Protein AF-A0A2E6H5W9-F1 (afdb_monomer_lite)

Sequence (125 aa):
MIESNILHGFLDRLTKEALEEIERGGNLNQQNALPFLIKDQYSKITKMEKNFATSEELLDFKQYTIERFNLVEQRFIELEASIDARFEALEKKMDYKFKTLQWSIGFGFTIIALSQAYLAYRIHL

Secondary structure (DSSP, 8-state):
-HHHHHHHHHHHHHHHHHHHHHHHHS---HHHHHHHHHHHHHHHHHHHHHHHHHHHHHHHHHHHHHHHHHHHHHHHHHHHHHHHHHHHHHHHHHHHHHHHHHHHHHHHHHHHHHHHHHHHHHHH-

Foldseek 3Di:
DVVVVVLVVVLVVLLVVQVVCCVPPVDGDPVSVVSPVVVVVVVVVVVVVVVVVVVVVVVVVVVVVVVVVVVVVVVVVVVVVVVVVVVVVVVVVVVVVVVVVVVVVVVVVVVVVVVVVVVVVVVVD

pLDDT: mean 86.01, std 11.87, range [47.25, 97.31]

Structure (mmCIF, N/CA/C/O backbone):
data_AF-A0A2E6H5W9-F1
#
_entry.id   AF-A0A2E6H5W9-F1
#
loop_
_atom_site.group_PDB
_atom_site.id
_atom_site.type_symbol
_atom_site.label_atom_id
_atom_site.label_alt_id
_atom_site.label_comp_id
_atom_site.label_asym_id
_atom_site.label_entity_id
_atom_site.label_seq_id
_atom_site.pdbx_PDB_ins_code
_atom_site.Cartn_x
_atom_site.Cartn_y
_atom_site.Cartn_z
_atom_site.occupancy
_atom_site.B_iso_or_equiv
_atom_site.auth_seq_id
_atom_site.auth_comp_id
_atom_site.auth_asym_id
_atom_site.auth_atom_id
_atom_site.pdbx_PDB_model_num
ATOM 1 N N . MET A 1 1 ? -28.908 -16.558 37.139 1.00 49.31 1 MET A N 1
ATOM 2 C CA . MET A 1 1 ? -29.973 -15.952 36.299 1.00 49.31 1 MET A CA 1
ATOM 3 C C . MET A 1 1 ? -31.230 -15.597 37.094 1.00 49.31 1 MET A C 1
ATOM 5 O O . MET A 1 1 ? -31.728 -14.497 36.925 1.00 49.31 1 MET A O 1
ATOM 9 N N . ILE A 1 2 ? -31.740 -16.477 37.966 1.00 47.25 2 ILE A N 1
ATOM 10 C CA . ILE A 1 2 ? -32.972 -16.219 38.742 1.00 47.25 2 ILE A CA 1
ATOM 11 C C . ILE A 1 2 ? -32.787 -15.070 39.757 1.00 47.25 2 ILE A C 1
ATOM 13 O O . ILE A 1 2 ? -33.651 -14.208 39.875 1.00 47.25 2 ILE A O 1
ATOM 17 N N . GLU A 1 3 ? -31.625 -14.988 40.411 1.00 54.41 3 GLU A N 1
ATOM 18 C CA . GLU A 1 3 ? -31.319 -13.939 41.400 1.00 54.41 3 GLU A CA 1
ATOM 19 C C . GLU A 1 3 ? -31.178 -12.530 40.801 1.00 54.41 3 GLU A C 1
ATOM 21 O O . GLU A 1 3 ? -31.603 -11.564 41.431 1.00 54.41 3 GLU A O 1
ATOM 26 N N . SER A 1 4 ? -30.651 -12.384 39.575 1.00 61.12 4 SER A N 1
ATOM 27 C CA . SER A 1 4 ? -30.467 -11.051 38.975 1.00 61.12 4 SER A CA 1
ATOM 28 C C . SER A 1 4 ? -31.795 -10.425 38.553 1.00 61.12 4 SER A C 1
ATOM 30 O O . SER A 1 4 ? -31.951 -9.218 38.687 1.00 61.12 4 SER A O 1
ATOM 32 N N . ASN A 1 5 ? -32.770 -11.230 38.111 1.00 67.69 5 ASN A N 1
ATOM 33 C CA . ASN A 1 5 ? -34.117 -10.760 37.767 1.00 67.69 5 ASN A CA 1
ATOM 34 C C . ASN A 1 5 ? -34.918 -10.320 39.001 1.00 67.69 5 ASN A C 1
ATOM 36 O O . ASN A 1 5 ? -35.642 -9.327 38.943 1.00 67.69 5 ASN A O 1
ATOM 40 N N . ILE A 1 6 ? -34.772 -11.028 40.125 1.00 72.31 6 ILE A N 1
ATOM 41 C CA . ILE A 1 6 ? -35.428 -10.668 41.391 1.00 72.31 6 ILE A CA 1
ATOM 42 C C . ILE A 1 6 ? -34.823 -9.377 41.951 1.00 72.31 6 ILE A C 1
ATOM 44 O O . ILE A 1 6 ? -35.560 -8.471 42.339 1.00 72.31 6 ILE A O 1
ATOM 48 N N . LEU A 1 7 ? -33.491 -9.265 41.936 1.00 70.31 7 LEU A N 1
ATOM 49 C CA . LEU A 1 7 ? -32.790 -8.064 42.380 1.00 70.31 7 LEU A CA 1
ATOM 50 C C . LEU A 1 7 ? -33.128 -6.852 41.500 1.00 70.31 7 LEU A C 1
ATOM 52 O O . LEU A 1 7 ? -33.398 -5.782 42.035 1.00 70.31 7 LEU A O 1
ATOM 56 N N . HIS A 1 8 ? -33.196 -7.019 40.175 1.00 71.75 8 HIS A N 1
ATOM 57 C CA . HIS A 1 8 ? -33.602 -5.943 39.265 1.00 71.75 8 HIS A CA 1
ATOM 58 C C . HIS A 1 8 ? -35.026 -5.456 39.545 1.00 71.75 8 HIS A C 1
ATOM 60 O O . HIS A 1 8 ? -35.240 -4.253 39.666 1.00 71.75 8 HIS A O 1
ATOM 66 N N . GLY A 1 9 ? -35.986 -6.373 39.710 1.00 77.44 9 GLY A N 1
ATOM 67 C CA . GLY A 1 9 ? -37.376 -6.017 40.008 1.00 77.44 9 GLY A CA 1
ATOM 68 C C . GLY A 1 9 ? -37.552 -5.350 41.377 1.00 77.44 9 GLY A C 1
ATOM 69 O O . GLY A 1 9 ? -38.349 -4.421 41.518 1.00 77.44 9 GLY A O 1
ATOM 70 N N . PHE A 1 10 ? -36.782 -5.785 42.378 1.00 78.50 10 PHE A N 1
ATOM 71 C CA . PHE A 1 10 ? -36.742 -5.168 43.704 1.00 78.50 10 PHE A CA 1
ATOM 72 C C . PHE A 1 10 ? -36.157 -3.752 43.652 1.00 78.50 10 PHE A C 1
ATOM 74 O O . PHE A 1 10 ? -36.782 -2.809 44.136 1.00 78.50 10 PHE A O 1
ATOM 81 N N . LEU A 1 11 ? -34.999 -3.585 43.006 1.00 74.56 11 LEU A N 1
ATOM 82 C CA . LEU A 1 11 ? -34.365 -2.281 42.838 1.00 74.56 11 LEU A CA 1
ATOM 83 C C . LEU A 1 11 ? -35.255 -1.341 42.017 1.00 74.56 11 LEU A C 1
ATOM 85 O O . LEU A 1 11 ? -35.420 -0.192 42.409 1.00 74.56 11 LEU A O 1
ATOM 89 N N . ASP A 1 12 ? -35.889 -1.804 40.936 1.00 80.81 12 ASP A N 1
ATOM 90 C CA . ASP A 1 12 ? -36.810 -1.004 40.116 1.00 80.81 12 ASP A CA 1
ATOM 91 C C . ASP A 1 12 ? -37.996 -0.464 40.907 1.00 80.81 12 ASP A C 1
ATOM 93 O O . ASP A 1 12 ? -38.285 0.734 40.828 1.00 80.81 12 ASP A O 1
ATOM 97 N N . ARG A 1 13 ? -38.635 -1.317 41.712 1.00 80.06 13 ARG A N 1
ATOM 98 C CA . ARG A 1 13 ? -39.736 -0.907 42.584 1.00 80.06 13 ARG A CA 1
ATOM 99 C C . ARG A 1 13 ? -39.287 0.158 43.585 1.00 80.06 13 ARG A C 1
ATOM 101 O O . ARG A 1 13 ? -39.901 1.217 43.646 1.00 80.06 13 ARG A O 1
ATOM 108 N N . LEU A 1 14 ? -38.175 -0.072 44.279 1.00 73.00 14 LEU A N 1
ATOM 109 C CA . LEU A 1 14 ? -37.659 0.869 45.277 1.00 73.00 14 LEU A CA 1
ATOM 110 C C . LEU A 1 14 ? -37.190 2.192 44.673 1.00 73.00 14 LEU A C 1
ATOM 112 O O . LEU A 1 14 ? -37.316 3.239 45.293 1.00 73.00 14 LEU A O 1
ATOM 116 N N . THR A 1 15 ? -36.678 2.177 43.442 1.00 71.25 15 THR A N 1
ATOM 117 C CA . THR A 1 15 ? -36.304 3.422 42.747 1.00 71.25 15 THR A CA 1
ATOM 118 C C . THR A 1 15 ? -37.532 4.240 42.405 1.00 71.25 15 THR A C 1
ATOM 120 O O . THR A 1 15 ? -37.497 5.462 42.483 1.00 71.25 15 THR A O 1
ATOM 123 N N . LYS A 1 16 ? -38.607 3.563 41.993 1.00 80.00 16 LYS A N 1
ATOM 124 C CA . LYS A 1 16 ? -39.873 4.209 41.680 1.00 80.00 16 LYS A CA 1
ATOM 125 C C . LYS A 1 16 ? -40.485 4.823 42.939 1.00 80.00 16 LYS A C 1
ATOM 127 O O . LYS A 1 16 ? -40.890 5.975 42.903 1.00 80.00 16 LYS A O 1
ATOM 132 N N . GLU A 1 17 ? -40.458 4.095 44.051 1.00 78.19 17 GLU A N 1
ATOM 133 C CA . GLU A 1 17 ? -40.904 4.588 45.359 1.00 78.19 17 GLU A CA 1
ATOM 134 C C . GLU A 1 17 ? -40.051 5.772 45.842 1.00 78.19 17 GLU A C 1
ATOM 136 O O . GLU A 1 17 ? -40.599 6.798 46.234 1.00 78.19 17 GLU A O 1
ATOM 141 N N . ALA A 1 18 ? -38.724 5.695 45.713 1.00 71.06 18 ALA A N 1
ATOM 142 C CA . ALA A 1 18 ? -37.818 6.794 46.046 1.00 71.06 18 ALA A CA 1
ATOM 143 C C . ALA A 1 18 ? -38.061 8.047 45.182 1.00 71.06 18 ALA A C 1
ATOM 145 O O . ALA A 1 18 ? -38.045 9.159 45.699 1.00 71.06 18 ALA A O 1
ATOM 146 N N . LEU A 1 19 ? -38.301 7.887 43.874 1.00 72.31 19 LEU A N 1
ATOM 147 C CA . LEU A 1 19 ? -38.612 8.998 42.963 1.00 72.31 19 LEU A CA 1
ATOM 148 C C . LEU A 1 19 ? -39.962 9.649 43.297 1.00 72.31 19 LEU A C 1
ATOM 150 O O . LEU A 1 19 ? -40.050 10.874 43.339 1.00 72.31 19 LEU A O 1
ATOM 154 N N . GLU A 1 20 ? -40.985 8.846 43.599 1.00 77.75 20 GLU A N 1
ATOM 155 C CA . GLU A 1 20 ? -42.296 9.342 44.033 1.00 77.75 20 GLU A CA 1
ATOM 156 C C . GLU A 1 20 ? -42.225 10.071 45.391 1.00 77.75 20 GLU A C 1
ATOM 158 O O . GLU A 1 20 ? -42.947 11.046 45.609 1.00 77.75 20 GLU A O 1
ATOM 163 N N . GLU A 1 21 ? -41.351 9.639 46.306 1.00 72.12 21 GLU A N 1
ATOM 164 C CA . GLU A 1 21 ? -41.107 10.314 47.590 1.00 72.12 21 GLU A CA 1
ATOM 165 C C . GLU A 1 21 ? -40.398 11.669 47.415 1.00 72.12 21 GLU A C 1
ATOM 167 O O . GLU A 1 21 ? -40.774 12.648 48.067 1.00 72.12 21 GLU A O 1
ATOM 172 N N . ILE A 1 22 ? -39.429 11.764 46.496 1.00 70.50 22 ILE A N 1
ATOM 173 C CA . ILE A 1 22 ? -38.762 13.032 46.148 1.00 70.50 22 ILE A CA 1
ATOM 174 C C . ILE A 1 22 ? -39.764 14.017 45.544 1.00 70.50 22 ILE A C 1
ATOM 176 O O . ILE A 1 22 ? -39.778 15.182 45.941 1.00 70.50 22 ILE A O 1
ATOM 180 N N . GLU A 1 23 ? -40.620 13.554 44.627 1.00 73.50 23 GLU A N 1
ATOM 181 C CA . GLU A 1 23 ? -41.642 14.389 43.985 1.00 73.50 23 GLU A CA 1
ATOM 182 C C . GLU A 1 23 ? -42.737 14.855 44.957 1.00 73.50 23 GLU A C 1
ATOM 184 O O . GLU A 1 23 ? -43.223 15.978 44.829 1.00 73.50 23 GLU A O 1
ATOM 189 N N . ARG A 1 24 ? -43.130 14.028 45.940 1.00 73.62 24 ARG A N 1
ATOM 190 C CA . ARG A 1 24 ? -44.202 14.369 46.898 1.00 73.62 24 ARG A CA 1
ATOM 191 C C . ARG A 1 24 ? -43.733 15.146 48.130 1.00 73.62 24 ARG A C 1
ATOM 193 O O . ARG A 1 24 ? -44.513 15.936 48.656 1.00 73.62 24 ARG A O 1
ATOM 200 N N . GLY A 1 25 ? -42.523 14.898 48.631 1.00 65.38 25 GLY A N 1
ATOM 201 C CA . GLY A 1 25 ? -42.082 15.384 49.946 1.00 65.38 25 GLY A CA 1
ATOM 202 C C . GLY A 1 25 ? -40.742 16.118 49.967 1.00 65.38 25 GLY A C 1
ATOM 203 O O . GLY A 1 25 ? -40.371 16.648 51.013 1.00 65.38 25 GLY A O 1
ATOM 204 N N . GLY A 1 26 ? -40.000 16.149 48.854 1.00 66.94 26 GLY A N 1
ATOM 205 C CA . GLY A 1 26 ? -38.697 16.817 48.760 1.00 66.94 26 GLY A CA 1
ATOM 206 C C . GLY A 1 26 ? -37.581 16.206 49.621 1.00 66.94 26 GLY A C 1
ATOM 207 O O . GLY A 1 26 ? -36.510 16.798 49.715 1.00 66.94 26 GLY A O 1
ATOM 208 N N . ASN A 1 27 ? -37.806 15.046 50.251 1.00 62.53 27 ASN A N 1
ATOM 209 C CA . ASN A 1 27 ? -36.849 14.385 51.141 1.00 62.53 27 ASN A CA 1
ATOM 210 C C . ASN A 1 27 ? -36.839 12.866 50.922 1.00 62.53 27 ASN A C 1
ATOM 212 O O . ASN A 1 27 ? -37.892 12.250 50.782 1.00 62.53 27 ASN A O 1
ATOM 216 N N . LEU A 1 28 ? -35.644 12.268 50.935 1.00 67.62 28 LEU A N 1
ATOM 217 C CA . LEU A 1 28 ? -35.443 10.827 50.763 1.00 67.62 28 LEU A CA 1
ATOM 218 C C . LEU A 1 28 ? -35.396 10.121 52.122 1.00 67.62 28 LEU A C 1
ATOM 220 O O . LEU A 1 28 ? -34.599 10.497 52.985 1.00 67.62 28 LEU A O 1
ATOM 224 N N . ASN A 1 29 ? -36.194 9.071 52.314 1.00 67.94 29 ASN A N 1
ATOM 225 C CA . ASN A 1 29 ? -36.131 8.274 53.539 1.00 67.94 29 ASN A CA 1
ATOM 226 C C . ASN A 1 29 ? -34.890 7.335 53.525 1.00 67.94 29 ASN A C 1
ATOM 228 O O . ASN A 1 29 ? -34.465 6.857 52.470 1.00 67.94 29 ASN A O 1
ATOM 232 N N . GLN A 1 30 ? -34.296 7.047 54.696 1.00 63.81 30 GLN A N 1
ATOM 233 C CA . GLN A 1 30 ? -33.070 6.231 54.814 1.00 63.81 30 GLN A CA 1
ATOM 234 C C . GLN A 1 30 ? -33.207 4.780 54.302 1.00 63.81 30 GLN A C 1
ATOM 236 O O . GLN A 1 30 ? -32.215 4.209 53.851 1.00 63.81 30 GLN A O 1
ATOM 241 N N . GLN A 1 31 ? -34.404 4.184 54.336 1.00 66.69 31 GLN A N 1
ATOM 242 C CA . GLN A 1 31 ? -34.675 2.836 53.815 1.00 66.69 31 GLN A CA 1
ATOM 243 C C . GLN A 1 31 ? -34.596 2.781 52.285 1.00 66.69 31 GLN A C 1
ATOM 245 O O . GLN A 1 31 ? -34.119 1.786 51.746 1.00 66.69 31 GLN A O 1
ATOM 250 N N . ASN A 1 32 ? -34.985 3.855 51.592 1.00 69.44 32 ASN A N 1
ATOM 251 C CA . ASN A 1 32 ? -34.944 3.935 50.128 1.00 69.44 32 ASN A CA 1
ATOM 252 C C . ASN A 1 32 ? -33.615 4.503 49.59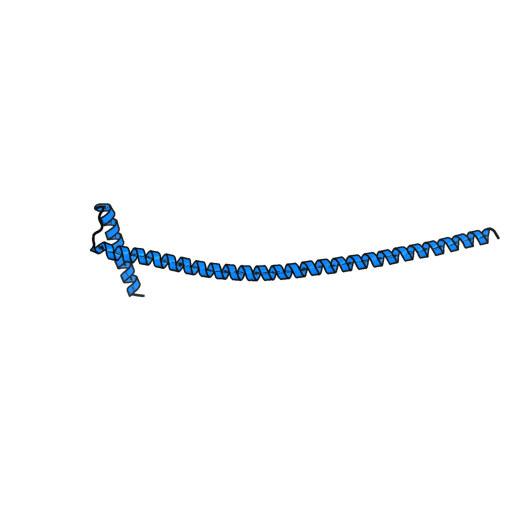4 1.00 69.44 32 ASN A C 1
ATOM 254 O O . ASN A 1 32 ? -33.262 4.269 48.438 1.00 69.44 32 ASN A O 1
ATOM 258 N N . ALA A 1 33 ? -32.832 5.177 50.444 1.00 75.19 33 ALA A N 1
ATOM 259 C CA . ALA A 1 33 ? -31.541 5.772 50.092 1.00 75.19 33 ALA A CA 1
ATOM 260 C C . ALA A 1 33 ? -30.468 4.751 49.693 1.00 75.19 33 ALA A C 1
ATOM 262 O O . ALA A 1 33 ? -29.831 4.896 48.649 1.00 75.19 33 ALA A O 1
ATOM 263 N N . LEU A 1 34 ? -30.262 3.711 50.507 1.00 75.56 34 LEU A N 1
ATOM 264 C CA . LEU A 1 34 ? -29.235 2.698 50.241 1.00 75.56 34 LEU A CA 1
ATOM 265 C C . LEU A 1 34 ? -29.537 1.880 48.970 1.00 75.56 34 LEU A C 1
ATOM 267 O O . LEU A 1 34 ? -28.649 1.770 48.123 1.00 75.56 34 LEU A O 1
ATOM 271 N N . PRO A 1 35 ? -30.765 1.367 48.757 1.00 74.69 35 PRO A N 1
ATOM 272 C CA . PRO A 1 35 ? -31.117 0.673 47.518 1.00 74.69 35 PRO A CA 1
ATOM 273 C C . PRO A 1 35 ? -31.032 1.568 46.276 1.00 74.69 35 PRO A C 1
ATOM 275 O O . PRO A 1 35 ? -30.549 1.121 45.235 1.00 74.69 35 PRO A O 1
ATOM 278 N N . PHE A 1 36 ? -31.451 2.835 46.382 1.00 79.12 36 PHE A N 1
ATOM 279 C CA . PHE A 1 36 ? -31.340 3.807 45.292 1.00 79.12 36 PHE A CA 1
ATOM 280 C C . PHE A 1 36 ? -29.880 4.027 44.876 1.00 79.12 36 PHE A C 1
ATOM 282 O O . PHE A 1 36 ? -29.559 3.946 43.691 1.00 79.12 36 PHE A O 1
ATOM 289 N N . LEU A 1 37 ? -28.983 4.236 45.846 1.00 80.44 37 LEU A N 1
ATOM 290 C CA . LEU A 1 37 ? -27.550 4.385 45.588 1.00 80.44 37 LEU A CA 1
ATOM 291 C C . LEU A 1 37 ? -26.961 3.128 44.944 1.00 80.44 37 LEU A C 1
ATOM 293 O O . LEU A 1 37 ? -26.245 3.237 43.954 1.00 80.44 37 LEU A O 1
ATOM 297 N N . ILE A 1 38 ? -27.294 1.938 45.450 1.00 81.31 38 ILE A N 1
ATOM 298 C CA . ILE A 1 38 ? -26.819 0.670 44.878 1.00 81.31 38 ILE A CA 1
ATOM 299 C C . ILE A 1 38 ? -27.250 0.540 43.412 1.00 81.31 38 ILE A C 1
ATOM 301 O O . ILE A 1 38 ? -26.435 0.172 42.566 1.00 81.31 38 ILE A O 1
ATOM 305 N N . LYS A 1 39 ? -28.496 0.894 43.079 1.00 81.62 39 LYS A N 1
ATOM 306 C CA . LYS A 1 39 ? -28.971 0.853 41.692 1.00 81.62 39 LYS A CA 1
ATOM 307 C C . LYS A 1 39 ? -28.306 1.903 40.803 1.00 81.62 39 LYS A C 1
ATOM 309 O O . LYS A 1 39 ? -27.927 1.582 39.676 1.00 81.62 39 LYS A O 1
ATOM 314 N N . ASP A 1 40 ? -28.165 3.139 41.278 1.00 82.75 40 ASP A N 1
ATOM 315 C CA . ASP A 1 40 ? -27.479 4.201 40.534 1.00 82.75 40 ASP A CA 1
ATOM 316 C C . ASP A 1 40 ? -26.032 3.797 40.216 1.00 82.75 40 ASP A C 1
ATOM 318 O O . ASP A 1 40 ? -25.593 3.898 39.067 1.00 82.75 40 ASP A O 1
ATOM 322 N N . GLN A 1 41 ? -25.321 3.245 41.204 1.00 82.25 41 GLN A N 1
ATOM 323 C CA . GLN A 1 41 ? -23.968 2.724 41.025 1.00 82.25 41 GLN A CA 1
ATOM 324 C C . GLN A 1 41 ? -23.935 1.547 40.047 1.00 82.25 41 GLN A C 1
ATOM 326 O O . GLN A 1 41 ? -23.119 1.555 39.130 1.00 82.25 41 GLN A O 1
ATOM 331 N N . TYR A 1 42 ? -24.848 0.580 40.171 1.00 82.50 42 TYR A N 1
ATOM 332 C CA . TYR A 1 42 ? -24.923 -0.560 39.254 1.00 82.50 42 TYR A CA 1
ATOM 333 C C . TYR A 1 42 ? -25.145 -0.112 37.803 1.00 82.50 42 TYR A C 1
ATOM 335 O O . TYR A 1 42 ? -24.384 -0.478 36.914 1.00 82.50 42 TYR A O 1
ATOM 343 N N . SER A 1 43 ? -26.115 0.776 37.565 1.00 83.50 43 SER A N 1
ATOM 344 C CA . SER A 1 43 ? -26.384 1.343 36.236 1.00 83.50 43 SER A CA 1
ATOM 345 C C . SER A 1 43 ? -25.174 2.093 35.665 1.00 83.50 43 SER A C 1
ATOM 347 O O . SER A 1 43 ? -24.893 2.004 34.467 1.00 83.50 43 SER A O 1
ATOM 349 N N . LYS A 1 44 ? -24.440 2.843 36.498 1.00 86.88 44 LYS A N 1
ATOM 350 C CA . LYS A 1 44 ? -23.199 3.515 36.082 1.00 86.88 44 LYS A CA 1
ATOM 351 C C . LYS A 1 44 ? -22.106 2.513 35.718 1.00 86.88 44 LYS A C 1
ATOM 353 O O . LYS A 1 44 ? -21.47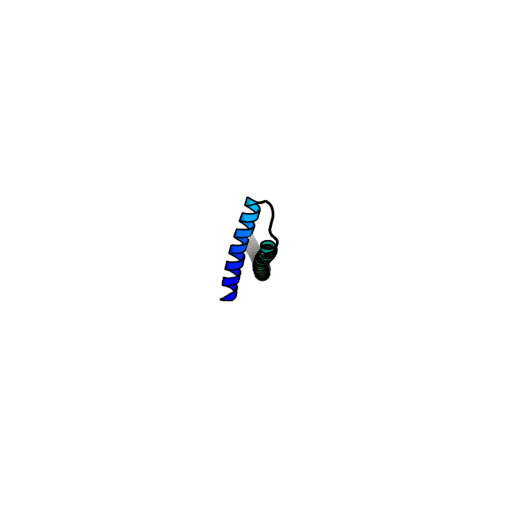3 2.693 34.682 1.00 86.88 44 LYS A O 1
ATOM 358 N N . ILE A 1 45 ? -21.918 1.466 36.518 1.00 83.31 45 ILE A N 1
ATOM 359 C CA . ILE A 1 45 ? -20.933 0.405 36.268 1.00 83.31 45 ILE A CA 1
ATOM 360 C C . ILE A 1 45 ? -21.244 -0.316 34.956 1.00 83.31 45 ILE A C 1
ATOM 362 O O . ILE A 1 45 ? -20.375 -0.378 34.097 1.00 83.31 45 ILE A O 1
ATOM 366 N N . THR A 1 46 ? -22.492 -0.723 34.718 1.00 80.19 46 THR A N 1
ATOM 367 C CA . THR A 1 46 ? -22.884 -1.380 33.459 1.00 80.19 46 THR A CA 1
ATOM 368 C C . THR A 1 46 ? -22.656 -0.486 32.235 1.00 80.19 46 THR A C 1
ATOM 370 O O . THR A 1 46 ? -22.204 -0.946 31.186 1.00 80.19 46 THR A O 1
ATOM 373 N N . LYS A 1 47 ? -22.943 0.821 32.344 1.00 85.38 47 LYS A N 1
ATOM 374 C CA . LYS A 1 47 ? -22.639 1.781 31.268 1.00 85.38 47 LYS A CA 1
ATOM 375 C C . LYS A 1 47 ? -21.132 1.918 31.042 1.00 85.38 47 LYS A C 1
ATOM 377 O O . LYS A 1 47 ? -20.710 1.980 29.891 1.00 85.38 47 LYS A O 1
ATOM 382 N N . MET A 1 48 ? -20.336 1.961 32.113 1.00 82.50 48 MET A N 1
ATOM 383 C CA . MET A 1 48 ? -18.877 1.988 32.014 1.00 82.50 48 MET A CA 1
ATOM 384 C C . MET A 1 48 ? -18.350 0.722 31.340 1.00 82.50 48 MET A C 1
ATOM 386 O O . MET A 1 48 ? -17.618 0.849 30.369 1.00 82.50 48 MET A O 1
ATOM 390 N N . GLU A 1 49 ? -18.773 -0.468 31.763 1.00 83.56 49 GLU A N 1
ATOM 391 C CA . GLU A 1 49 ? -18.385 -1.750 31.153 1.00 83.56 49 GLU A CA 1
ATOM 392 C C . GLU A 1 49 ? -18.673 -1.777 29.649 1.00 83.56 49 GLU A C 1
ATOM 394 O O . GLU A 1 49 ? -17.796 -2.106 28.854 1.00 83.56 49 GLU A O 1
ATOM 399 N N . LYS A 1 50 ? -19.869 -1.338 29.235 1.00 85.62 50 LYS A N 1
ATOM 400 C CA . LYS A 1 50 ? -20.227 -1.237 27.815 1.00 85.62 50 LYS A CA 1
ATOM 401 C C . LYS A 1 50 ? -19.315 -0.271 27.053 1.00 85.62 50 LYS A C 1
ATOM 403 O O . LYS A 1 50 ? -18.885 -0.580 25.942 1.00 85.62 50 LYS A O 1
ATOM 408 N N . ASN A 1 51 ? -19.023 0.894 27.630 1.00 87.38 51 ASN A N 1
ATOM 409 C CA . ASN A 1 51 ? -18.133 1.876 27.012 1.00 87.38 51 ASN A CA 1
ATOM 410 C C . ASN A 1 51 ? -16.686 1.365 26.930 1.00 87.38 51 ASN A C 1
ATOM 412 O O . ASN A 1 51 ? -16.016 1.628 25.934 1.00 87.38 51 ASN A O 1
ATOM 416 N N . PHE A 1 52 ? -16.214 0.632 27.942 1.00 81.62 52 PHE A N 1
ATOM 417 C CA . PHE A 1 52 ? -14.896 -0.004 27.946 1.00 81.62 52 PHE A CA 1
ATOM 418 C C . PHE A 1 52 ? -14.798 -1.080 26.865 1.00 81.62 52 PHE A C 1
ATOM 420 O O . PHE A 1 52 ? -13.874 -1.012 26.063 1.00 81.62 52 PHE A O 1
ATOM 427 N N . ALA A 1 53 ? -15.783 -1.979 26.765 1.00 83.50 53 ALA A N 1
ATOM 428 C CA . ALA A 1 53 ? -15.840 -2.986 25.702 1.00 83.50 53 ALA A CA 1
ATOM 429 C C . ALA A 1 53 ? -15.843 -2.338 24.306 1.00 83.50 53 ALA A C 1
ATOM 431 O O . ALA A 1 53 ? -15.053 -2.699 23.443 1.00 83.50 53 ALA A O 1
ATOM 432 N N . THR A 1 54 ? -16.649 -1.288 24.116 1.00 87.38 54 THR A N 1
ATOM 433 C CA . THR A 1 54 ? -16.656 -0.516 22.859 1.00 87.38 54 THR A CA 1
ATOM 434 C C . THR A 1 54 ? -15.298 0.152 22.591 1.00 87.38 54 THR A C 1
ATOM 436 O O . THR A 1 54 ? -14.874 0.272 21.447 1.00 87.38 54 THR A O 1
ATOM 439 N N . SER A 1 55 ? -14.600 0.616 23.632 1.00 89.75 55 SER A N 1
ATOM 440 C CA . SER A 1 55 ? -13.286 1.260 23.488 1.00 89.75 55 SER A CA 1
ATOM 441 C C . SER A 1 55 ? -12.195 0.259 23.117 1.00 89.75 55 SER A C 1
ATOM 443 O O . SER A 1 55 ? -11.322 0.592 22.322 1.00 89.75 55 SER A O 1
ATOM 445 N N . GLU A 1 56 ? -12.249 -0.954 23.661 1.00 92.50 56 GLU A N 1
ATOM 446 C CA . GLU A 1 56 ? -11.362 -2.060 23.295 1.00 92.50 56 GLU A CA 1
ATOM 447 C C . GLU A 1 56 ? -11.574 -2.466 21.831 1.00 92.50 56 GLU A C 1
ATOM 449 O O . GLU A 1 56 ? -10.627 -2.448 21.048 1.00 92.50 56 GLU A O 1
ATOM 454 N N . GLU A 1 57 ? -12.826 -2.673 21.416 1.00 91.31 57 GLU A N 1
ATOM 455 C CA . GLU A 1 57 ? -13.176 -2.938 20.013 1.00 91.31 57 GLU A CA 1
ATOM 456 C C . GLU A 1 57 ? -12.687 -1.821 19.071 1.00 91.31 57 GLU A C 1
ATOM 458 O O . GLU A 1 57 ? -12.194 -2.086 17.972 1.00 91.31 57 GLU A O 1
ATOM 463 N N . LEU A 1 58 ? -12.784 -0.555 19.496 1.00 92.44 58 LEU A N 1
ATOM 464 C CA . LEU A 1 58 ? -12.265 0.589 18.742 1.00 92.44 58 LEU A CA 1
ATOM 465 C C . LEU A 1 58 ? -10.735 0.588 18.639 1.00 92.44 58 LEU A C 1
ATOM 467 O O . LEU A 1 58 ? -10.201 1.001 17.606 1.00 92.44 58 LEU A O 1
ATOM 471 N N . LEU A 1 59 ? -10.024 0.162 19.685 1.00 93.88 59 LEU A N 1
ATOM 472 C CA . LEU A 1 59 ? -8.566 0.044 19.663 1.00 93.88 59 LEU A CA 1
ATOM 473 C C . LEU A 1 59 ? -8.125 -1.051 18.693 1.00 93.88 59 LEU A C 1
ATOM 475 O O . LEU A 1 59 ? -7.265 -0.786 17.851 1.00 93.88 59 LEU A O 1
ATOM 479 N N . ASP A 1 60 ? -8.766 -2.216 18.740 1.00 93.94 60 ASP A N 1
ATOM 480 C CA . ASP A 1 60 ? -8.506 -3.317 17.811 1.00 93.94 60 ASP A CA 1
ATOM 481 C C . ASP A 1 60 ? -8.809 -2.907 16.369 1.00 93.94 60 ASP A C 1
ATOM 483 O O . ASP A 1 60 ? -7.998 -3.112 15.462 1.00 93.94 60 ASP A O 1
ATOM 487 N N . PHE A 1 61 ? -9.940 -2.232 16.152 1.00 92.56 61 PHE A N 1
ATOM 488 C CA . PHE A 1 61 ? -10.293 -1.685 14.847 1.00 92.56 61 PHE A CA 1
ATOM 489 C C . PHE A 1 61 ? -9.252 -0.679 14.340 1.00 92.56 61 PHE A C 1
ATOM 491 O O . PHE A 1 61 ? -8.863 -0.714 13.167 1.00 92.56 61 PHE A O 1
ATOM 498 N N . LYS A 1 62 ? -8.773 0.220 15.209 1.00 94.12 62 LYS A N 1
ATOM 499 C CA . LYS A 1 62 ? -7.730 1.192 14.866 1.00 94.12 62 LYS A CA 1
ATOM 500 C C . LYS A 1 62 ? -6.425 0.485 14.508 1.00 94.12 62 LYS A C 1
ATOM 502 O O . LYS A 1 62 ? -5.809 0.846 13.507 1.00 94.12 62 LYS A O 1
ATOM 507 N N . GLN A 1 63 ? -6.026 -0.521 15.282 1.00 94.69 63 GLN A N 1
ATOM 508 C CA . GLN A 1 63 ? -4.804 -1.285 15.051 1.00 94.69 63 GLN A CA 1
ATOM 509 C C . GLN A 1 63 ? -4.863 -2.038 13.716 1.00 94.69 63 GLN A C 1
ATOM 511 O O . GLN A 1 63 ? -3.976 -1.879 12.877 1.00 94.69 63 GLN A O 1
ATOM 516 N N . TYR A 1 64 ? -5.964 -2.747 13.459 1.00 93.81 64 TYR A N 1
ATOM 517 C CA . TYR A 1 64 ? -6.225 -3.398 12.176 1.00 93.81 64 TYR A CA 1
ATOM 518 C C . TYR A 1 64 ? -6.190 -2.403 11.005 1.00 93.81 64 TYR A C 1
ATOM 520 O O . TYR A 1 64 ? -5.607 -2.674 9.953 1.00 93.81 64 TYR A O 1
ATOM 528 N N . THR A 1 65 ? -6.784 -1.220 11.183 1.00 89.50 65 THR A N 1
ATOM 529 C CA . THR A 1 65 ? -6.788 -0.168 10.158 1.00 89.50 65 THR A CA 1
ATOM 530 C C . THR A 1 65 ? -5.375 0.333 9.860 1.00 89.50 65 THR A C 1
ATOM 532 O O . THR A 1 65 ? -5.027 0.485 8.690 1.00 89.50 65 THR A O 1
ATOM 535 N N . ILE A 1 66 ? -4.546 0.544 10.889 1.00 95.25 66 ILE A N 1
ATOM 536 C CA . ILE A 1 66 ? -3.142 0.953 10.735 1.00 95.25 66 ILE A CA 1
ATOM 537 C C . ILE A 1 66 ? -2.356 -0.111 9.963 1.00 95.25 66 ILE A C 1
ATOM 539 O O . ILE A 1 66 ? -1.652 0.220 9.014 1.00 95.25 66 ILE A O 1
ATOM 543 N N . GLU A 1 67 ? -2.506 -1.389 10.308 1.00 95.81 67 GLU A N 1
ATOM 544 C CA . GLU A 1 67 ? -1.820 -2.483 9.608 1.00 95.81 67 GLU A CA 1
ATOM 545 C C . GLU A 1 67 ? -2.207 -2.557 8.129 1.00 95.81 67 GLU A C 1
ATOM 547 O O . GLU A 1 67 ? -1.349 -2.677 7.251 1.00 95.81 67 GLU A O 1
ATOM 552 N N . ARG A 1 68 ? -3.504 -2.426 7.833 1.00 94.81 68 ARG A N 1
ATOM 553 C CA . ARG A 1 68 ? -4.011 -2.391 6.457 1.00 94.81 68 ARG A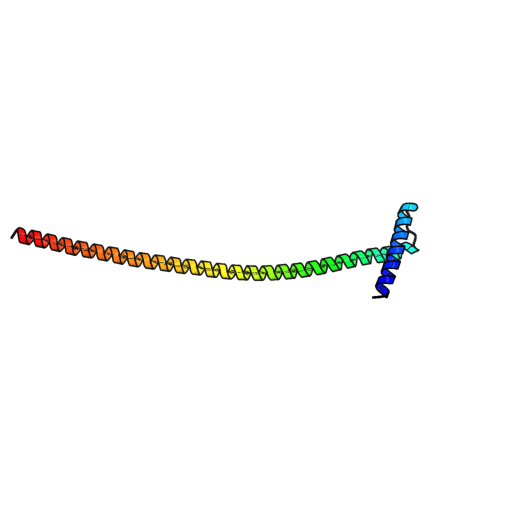 CA 1
ATOM 554 C C . ARG A 1 68 ? -3.491 -1.180 5.692 1.00 94.81 68 ARG A C 1
ATOM 556 O O . ARG A 1 68 ? -3.159 -1.321 4.517 1.00 94.81 68 ARG A O 1
ATOM 563 N N . PHE A 1 69 ? -3.416 -0.021 6.339 1.00 95.62 69 PHE A N 1
ATOM 564 C CA . PHE A 1 69 ? -2.884 1.193 5.730 1.00 95.62 69 PHE A CA 1
ATOM 565 C C . PHE A 1 69 ? -1.391 1.050 5.417 1.00 95.62 69 PHE A C 1
ATOM 567 O O . PHE A 1 69 ? -0.992 1.287 4.281 1.00 95.62 69 PHE A O 1
ATOM 574 N N . ASN A 1 70 ? -0.597 0.536 6.359 1.00 95.38 70 ASN A N 1
ATOM 575 C CA . ASN A 1 70 ? 0.832 0.282 6.161 1.00 95.38 70 ASN A CA 1
ATOM 576 C C . ASN A 1 70 ? 1.092 -0.682 4.992 1.00 95.38 70 ASN A C 1
ATOM 578 O O . ASN A 1 70 ? 2.000 -0.465 4.193 1.00 95.38 70 ASN A O 1
ATOM 582 N N . LEU A 1 71 ? 0.272 -1.730 4.848 1.00 95.25 71 LEU A N 1
ATOM 583 C CA . LEU A 1 71 ? 0.369 -2.653 3.714 1.00 95.25 71 LEU A CA 1
ATOM 584 C C . LEU A 1 71 ? 0.066 -1.960 2.375 1.00 95.25 71 LEU A C 1
ATOM 586 O O . LEU A 1 71 ? 0.709 -2.240 1.364 1.00 95.25 71 LEU A O 1
ATOM 590 N N . VAL A 1 72 ? -0.934 -1.075 2.346 1.00 93.25 72 VAL A N 1
ATOM 591 C CA . VAL A 1 72 ? -1.260 -0.288 1.148 1.00 93.25 72 VAL A CA 1
ATOM 592 C C . VAL A 1 72 ? -0.120 0.667 0.806 1.00 93.25 72 VAL A C 1
ATOM 594 O O . VAL A 1 72 ? 0.247 0.760 -0.362 1.00 93.25 72 VAL A O 1
ATOM 597 N N . GLU A 1 73 ? 0.468 1.317 1.806 1.00 96.62 73 GLU A N 1
ATOM 598 C CA . GLU A 1 73 ? 1.596 2.231 1.631 1.00 96.62 73 GLU A CA 1
ATOM 599 C C . GLU A 1 73 ? 2.825 1.517 1.055 1.00 96.62 73 GLU A C 1
ATOM 601 O O . GLU A 1 73 ? 3.398 1.985 0.073 1.00 96.62 73 GLU A O 1
ATOM 606 N N . GLN A 1 74 ? 3.158 0.319 1.546 1.00 96.69 74 GLN A N 1
ATOM 607 C CA . GLN A 1 74 ? 4.225 -0.504 0.961 1.00 96.69 74 GLN A CA 1
ATOM 608 C C . GLN A 1 74 ? 3.974 -0.823 -0.518 1.00 96.69 74 GLN A C 1
ATOM 610 O O . GLN A 1 74 ? 4.856 -0.632 -1.354 1.00 96.69 74 GLN A O 1
ATOM 615 N N . ARG A 1 75 ? 2.754 -1.248 -0.869 1.00 95.38 75 ARG A N 1
ATOM 616 C CA . ARG A 1 75 ? 2.389 -1.529 -2.268 1.00 95.38 75 ARG A CA 1
ATOM 617 C C . ARG A 1 75 ? 2.432 -0.283 -3.147 1.00 95.38 75 ARG A C 1
ATOM 619 O O . ARG A 1 75 ? 2.690 -0.396 -4.343 1.00 95.38 75 ARG A O 1
ATOM 626 N N . PHE A 1 76 ? 2.140 0.884 -2.581 1.00 95.75 76 PHE A N 1
ATOM 627 C CA . PHE A 1 76 ? 2.220 2.150 -3.297 1.00 95.75 76 PHE A CA 1
ATOM 628 C C . PHE A 1 76 ? 3.675 2.519 -3.601 1.00 95.75 76 PHE A C 1
ATOM 630 O O . PHE A 1 76 ? 3.981 2.832 -4.747 1.00 95.75 76 PHE A O 1
ATOM 637 N N . ILE A 1 77 ? 4.577 2.373 -2.625 1.00 96.38 77 ILE A N 1
ATOM 638 C CA . ILE A 1 77 ? 6.023 2.582 -2.807 1.00 96.38 77 ILE A CA 1
ATOM 639 C C . ILE A 1 77 ? 6.586 1.628 -3.872 1.00 96.38 77 ILE A C 1
ATOM 641 O O . ILE A 1 77 ? 7.324 2.045 -4.763 1.00 96.38 77 ILE A O 1
ATOM 645 N N . GLU A 1 78 ? 6.213 0.346 -3.827 1.00 96.75 78 GLU A N 1
ATOM 646 C CA . GLU A 1 78 ? 6.620 -0.633 -4.846 1.00 96.75 78 GLU A CA 1
ATOM 647 C C . GLU A 1 78 ? 6.104 -0.266 -6.244 1.00 96.75 78 GLU A C 1
ATOM 649 O O . GLU A 1 78 ? 6.810 -0.432 -7.243 1.00 96.75 78 GLU A O 1
ATOM 654 N N . LEU A 1 79 ? 4.870 0.236 -6.327 1.00 94.94 79 LEU A N 1
ATOM 655 C CA . LEU A 1 79 ? 4.274 0.678 -7.581 1.00 94.94 79 LEU A CA 1
ATOM 656 C C . LEU A 1 79 ? 4.996 1.907 -8.143 1.00 94.94 79 LEU A C 1
ATOM 658 O O . LEU A 1 79 ? 5.283 1.927 -9.337 1.00 94.94 79 LEU A O 1
ATOM 662 N N . GLU A 1 80 ? 5.300 2.896 -7.305 1.00 95.19 80 GLU A N 1
ATOM 663 C CA . GLU A 1 80 ? 6.050 4.097 -7.684 1.00 95.19 80 GLU A CA 1
ATOM 664 C C . GLU A 1 80 ? 7.430 3.720 -8.238 1.00 95.19 80 GLU A C 1
ATOM 666 O O . GLU A 1 80 ? 7.743 4.042 -9.384 1.00 95.19 80 GLU A O 1
ATOM 671 N N . ALA A 1 81 ? 8.182 2.886 -7.513 1.00 96.50 81 ALA A N 1
ATOM 672 C CA . ALA A 1 81 ? 9.475 2.384 -7.973 1.00 96.50 81 ALA A CA 1
ATOM 673 C C . ALA A 1 81 ? 9.372 1.594 -9.294 1.00 96.50 81 ALA A C 1
ATOM 675 O O . ALA A 1 81 ? 10.239 1.688 -10.166 1.00 9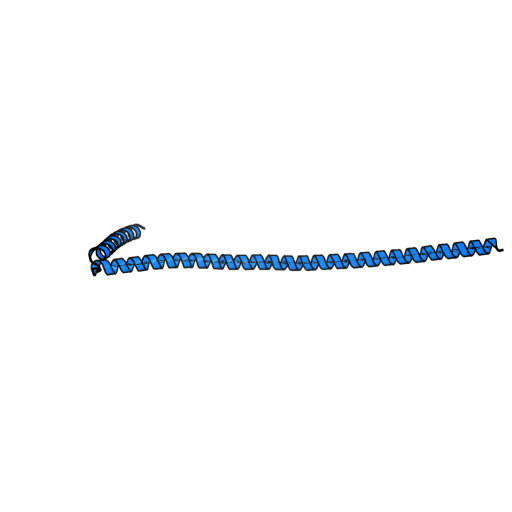6.50 81 ALA A O 1
ATOM 676 N N . SER A 1 82 ? 8.302 0.810 -9.473 1.00 96.50 82 SER A N 1
ATOM 677 C CA . SER A 1 82 ? 8.049 0.087 -10.723 1.00 96.50 82 SER A CA 1
ATOM 678 C C . SER A 1 82 ? 7.764 1.032 -11.892 1.00 96.50 82 SER A C 1
ATOM 680 O O . SER A 1 82 ? 8.226 0.790 -13.011 1.00 96.50 82 SER A O 1
ATOM 682 N N . ILE A 1 83 ? 7.002 2.100 -11.652 1.00 94.38 83 ILE A N 1
ATOM 683 C CA . ILE A 1 83 ? 6.702 3.129 -12.648 1.00 94.38 83 ILE A CA 1
ATOM 684 C C . ILE A 1 83 ? 7.994 3.834 -13.061 1.00 94.38 83 ILE A C 1
ATOM 686 O O . ILE A 1 83 ? 8.274 3.883 -14.260 1.00 94.38 83 ILE A O 1
ATOM 690 N N . ASP A 1 84 ? 8.807 4.273 -12.103 1.00 96.75 84 ASP A N 1
ATOM 691 C CA . ASP A 1 84 ? 10.083 4.944 -12.366 1.00 96.75 84 ASP A CA 1
ATOM 692 C C . ASP A 1 84 ? 11.020 4.071 -13.203 1.00 96.75 84 ASP A C 1
ATOM 694 O O . ASP A 1 84 ? 11.504 4.495 -14.255 1.00 96.75 84 ASP A O 1
ATOM 698 N N . ALA A 1 85 ? 11.191 2.802 -12.823 1.00 96.88 85 ALA A N 1
ATOM 699 C CA . ALA A 1 85 ? 12.027 1.864 -13.569 1.00 96.88 85 ALA A CA 1
ATOM 700 C C . ALA A 1 85 ? 11.530 1.652 -15.013 1.00 96.88 85 ALA A C 1
ATOM 702 O O . ALA A 1 85 ? 12.323 1.533 -15.954 1.00 96.88 85 ALA A O 1
ATOM 703 N N . ARG A 1 86 ? 10.206 1.606 -15.218 1.00 95.75 86 ARG A N 1
ATOM 704 C CA . ARG A 1 86 ? 9.609 1.475 -16.556 1.00 95.75 86 ARG A CA 1
ATOM 705 C C . ARG A 1 86 ? 9.795 2.740 -17.386 1.00 95.75 86 ARG A C 1
ATOM 707 O O . ARG A 1 86 ? 10.049 2.619 -18.586 1.00 95.75 86 ARG A O 1
ATOM 714 N N . PHE A 1 87 ? 9.676 3.918 -16.780 1.00 96.94 87 PHE A N 1
ATOM 715 C CA . PHE A 1 87 ? 9.937 5.187 -17.454 1.00 96.94 87 PHE A CA 1
ATOM 716 C C . PHE A 1 87 ? 11.406 5.313 -17.855 1.00 96.94 87 PHE A C 1
ATOM 718 O O . PHE A 1 87 ? 11.682 5.558 -19.028 1.00 96.94 87 PHE A O 1
ATOM 725 N N . GLU A 1 88 ? 12.345 5.017 -16.957 1.00 97.31 88 GLU A N 1
ATOM 726 C CA . GLU A 1 88 ? 13.781 5.046 -17.262 1.00 97.31 88 GLU A CA 1
ATOM 727 C C . GLU A 1 88 ? 14.135 4.074 -18.405 1.00 97.31 88 GLU A C 1
ATOM 729 O O . GLU A 1 88 ? 14.887 4.399 -19.330 1.00 97.31 88 GLU A O 1
ATOM 734 N N . ALA A 1 89 ? 13.550 2.871 -18.399 1.00 96.94 89 ALA A N 1
ATOM 735 C CA . ALA A 1 89 ? 13.729 1.906 -19.481 1.00 96.94 89 ALA A CA 1
ATOM 736 C C . ALA A 1 89 ? 13.168 2.413 -20.824 1.00 96.94 89 ALA A C 1
ATOM 738 O O . ALA A 1 89 ? 13.767 2.173 -21.880 1.00 96.94 89 ALA A O 1
ATOM 739 N N . LEU A 1 90 ? 12.028 3.113 -20.806 1.00 96.62 90 LEU A N 1
ATOM 740 C CA . LEU A 1 90 ? 11.445 3.734 -21.996 1.00 96.62 90 LEU A CA 1
ATOM 741 C C . LEU A 1 90 ? 12.320 4.870 -22.530 1.00 96.62 90 LEU A C 1
ATOM 743 O O . LEU A 1 90 ? 12.555 4.917 -23.740 1.00 96.62 90 LEU A O 1
ATOM 747 N N . GLU A 1 91 ? 12.843 5.730 -21.657 1.00 96.88 91 GLU A N 1
ATOM 748 C CA . GLU A 1 91 ? 13.755 6.815 -22.030 1.00 96.88 91 GLU A CA 1
ATOM 749 C C . GLU A 1 91 ? 15.017 6.275 -22.702 1.00 96.88 91 GLU A C 1
ATOM 751 O O . GLU A 1 91 ? 15.337 6.676 -23.823 1.00 96.88 91 GLU A O 1
ATOM 756 N N . LYS A 1 92 ? 15.678 5.279 -22.096 1.00 96.31 92 LYS A N 1
ATOM 757 C CA . LYS A 1 92 ? 16.863 4.630 -22.686 1.00 96.31 92 LYS A CA 1
ATOM 758 C C . LYS A 1 92 ? 16.564 4.016 -24.051 1.00 96.31 92 LYS A C 1
ATOM 760 O O . LYS A 1 92 ? 17.361 4.128 -24.983 1.00 96.31 92 LYS A O 1
ATOM 765 N N . LYS A 1 93 ? 15.404 3.367 -24.194 1.00 96.00 93 LYS A N 1
ATOM 766 C CA . LYS A 1 93 ? 14.984 2.765 -25.465 1.00 96.00 93 LYS A CA 1
ATOM 767 C C . LYS A 1 93 ? 14.722 3.823 -26.538 1.00 96.00 93 LYS A C 1
ATOM 769 O O . LYS A 1 93 ? 15.037 3.576 -27.705 1.00 96.00 93 LYS A O 1
ATOM 774 N N . MET A 1 94 ? 14.146 4.968 -26.175 1.00 95.62 94 MET A N 1
ATOM 775 C CA . MET A 1 94 ? 13.963 6.089 -27.099 1.00 95.62 94 MET A CA 1
ATOM 776 C C . MET A 1 94 ? 15.296 6.710 -27.506 1.00 95.62 94 MET A C 1
ATOM 778 O O . MET A 1 94 ? 15.519 6.867 -28.704 1.00 95.62 94 MET A O 1
ATOM 782 N N . ASP A 1 95 ? 16.190 6.989 -26.556 1.00 96.94 95 ASP A N 1
ATOM 783 C CA . ASP A 1 95 ? 17.509 7.566 -26.839 1.00 96.94 95 ASP A CA 1
ATOM 784 C C . ASP A 1 95 ? 18.318 6.672 -27.790 1.00 96.94 95 ASP A C 1
ATOM 786 O O . ASP A 1 95 ? 18.846 7.137 -28.801 1.00 96.94 95 ASP A O 1
ATOM 790 N N . TYR A 1 96 ? 18.322 5.357 -27.544 1.00 96.50 96 TYR A N 1
ATOM 791 C CA . TYR A 1 96 ? 18.962 4.397 -28.441 1.00 96.50 96 TYR A CA 1
ATOM 792 C C . TYR A 1 96 ? 18.377 4.455 -29.857 1.00 96.50 96 TYR A C 1
ATOM 794 O O . TYR A 1 96 ? 19.117 4.611 -30.828 1.00 96.50 96 TYR A O 1
ATOM 802 N N . LYS A 1 97 ? 17.045 4.382 -29.989 1.00 95.12 97 LYS A N 1
ATOM 803 C CA . LYS A 1 97 ? 16.377 4.449 -31.298 1.00 95.12 97 LYS A CA 1
ATOM 804 C C . LYS A 1 97 ? 16.668 5.758 -32.027 1.00 95.12 97 LYS A C 1
ATOM 806 O O . LYS A 1 97 ? 16.880 5.738 -33.238 1.00 95.12 97 LYS A O 1
ATOM 811 N N . PHE A 1 98 ? 16.687 6.874 -31.304 1.00 96.38 98 PHE A N 1
ATOM 812 C CA . PHE A 1 98 ? 16.973 8.184 -31.871 1.00 96.38 98 PHE A CA 1
ATOM 813 C C . PHE A 1 98 ? 18.414 8.267 -32.384 1.00 96.38 98 PHE A C 1
ATOM 815 O O . PHE A 1 98 ? 18.633 8.655 -33.531 1.00 96.38 98 PHE A O 1
ATOM 822 N N . LYS A 1 99 ? 19.392 7.798 -31.599 1.00 95.88 99 LYS A N 1
ATOM 823 C CA . LYS A 1 99 ? 20.801 7.713 -32.018 1.00 95.88 99 LYS A CA 1
ATOM 824 C C . LYS A 1 99 ? 20.988 6.826 -33.248 1.00 95.88 99 LYS A C 1
ATOM 826 O O . LYS A 1 99 ? 21.680 7.221 -34.186 1.00 95.88 99 LYS A O 1
ATOM 831 N N . THR A 1 100 ? 20.347 5.656 -33.287 1.00 95.75 100 THR A N 1
ATOM 832 C CA . THR A 1 100 ? 20.393 4.769 -34.460 1.00 95.75 100 THR A CA 1
ATOM 833 C C . THR A 1 100 ? 19.806 5.442 -35.700 1.00 95.75 100 THR A C 1
ATOM 835 O O . THR A 1 100 ? 20.377 5.335 -36.788 1.00 95.75 100 THR A O 1
ATOM 838 N N . LEU A 1 101 ? 18.692 6.163 -35.551 1.00 96.38 101 LEU A N 1
ATOM 839 C CA . LEU A 1 101 ? 18.068 6.894 -36.650 1.00 96.38 101 LEU A CA 1
ATOM 840 C C . LEU A 1 101 ? 18.977 8.020 -37.161 1.00 96.38 101 LEU A C 1
ATOM 842 O O . LEU A 1 101 ? 19.198 8.120 -38.365 1.00 96.38 101 LEU A O 1
ATOM 846 N N . GLN A 1 102 ? 19.557 8.815 -36.258 1.00 95.62 102 GLN A N 1
ATOM 847 C CA . GLN A 1 102 ? 20.489 9.888 -36.605 1.00 95.62 102 GLN A CA 1
ATOM 848 C C . GLN A 1 102 ? 21.702 9.354 -37.378 1.00 95.62 102 GLN A C 1
ATOM 850 O O . GLN A 1 102 ? 22.088 9.927 -38.398 1.00 95.62 102 GLN A O 1
ATOM 855 N N . TRP A 1 103 ? 22.273 8.229 -36.936 1.00 95.06 103 TRP A N 1
ATOM 856 C CA . TRP A 1 103 ? 23.399 7.599 -37.623 1.00 95.06 103 TRP A CA 1
ATOM 857 C C . TRP A 1 103 ? 23.014 7.080 -39.014 1.00 95.06 103 TRP A C 1
ATOM 859 O O . TRP A 1 103 ? 23.727 7.325 -39.986 1.00 95.06 103 TRP A O 1
ATOM 869 N N . SER A 1 104 ? 21.849 6.436 -39.127 1.00 95.06 104 SER A N 1
ATOM 870 C CA . SER A 1 104 ? 21.333 5.919 -40.403 1.00 95.06 104 SER A CA 1
ATOM 871 C C . SER A 1 104 ? 21.108 7.041 -41.420 1.00 95.06 104 SER A C 1
ATOM 873 O O . SER A 1 104 ? 21.471 6.907 -42.588 1.00 95.06 104 SER A O 1
ATOM 875 N N . ILE A 1 105 ? 20.561 8.172 -40.967 1.00 95.56 105 ILE A N 1
ATOM 876 C CA . ILE A 1 105 ? 20.364 9.365 -41.795 1.00 95.56 105 ILE A CA 1
ATOM 877 C C . ILE A 1 105 ? 21.713 9.938 -42.244 1.00 95.56 105 ILE A C 1
ATOM 879 O O . ILE A 1 105 ? 21.903 10.182 -43.436 1.00 95.56 105 ILE A O 1
ATOM 883 N N . GLY A 1 106 ? 22.667 10.112 -41.323 1.00 94.69 106 GLY A N 1
ATOM 884 C CA . GLY A 1 106 ? 24.002 10.625 -41.650 1.00 94.69 106 GLY A CA 1
ATOM 885 C C . GLY A 1 106 ? 24.730 9.762 -42.686 1.00 94.69 106 GLY A C 1
ATOM 886 O O . GLY A 1 106 ? 25.297 10.280 -43.652 1.00 94.69 106 GLY A O 1
ATOM 887 N N . PHE A 1 107 ? 24.654 8.439 -42.535 1.00 94.94 107 PHE A N 1
ATOM 888 C CA . PHE A 1 107 ? 25.217 7.496 -43.497 1.00 94.94 107 PHE A CA 1
ATOM 889 C C . PHE A 1 107 ? 24.538 7.595 -44.871 1.00 94.94 107 PHE A C 1
ATOM 891 O O . PHE A 1 107 ? 25.222 7.709 -45.889 1.00 94.94 107 PHE A O 1
ATOM 898 N N . GLY A 1 108 ? 23.202 7.641 -44.907 1.00 94.19 108 GLY A N 1
ATOM 899 C CA . GLY A 1 108 ? 22.436 7.805 -46.145 1.00 94.19 108 GLY A CA 1
ATOM 900 C C . GLY A 1 108 ? 22.809 9.077 -46.913 1.00 94.19 108 GLY A C 1
ATOM 901 O O . GLY A 1 108 ? 23.084 9.012 -48.112 1.00 94.19 108 GLY A O 1
ATOM 902 N N . PHE A 1 109 ? 22.912 10.220 -46.227 1.00 95.94 109 PHE A N 1
ATOM 903 C CA . PHE A 1 109 ? 23.350 11.475 -46.849 1.00 95.94 109 PHE A CA 1
ATOM 904 C C . PHE A 1 109 ? 24.775 11.401 -47.405 1.00 95.94 109 PHE A C 1
ATOM 906 O O . PHE A 1 109 ? 25.040 11.953 -48.471 1.00 95.94 109 PHE A O 1
ATOM 913 N N . THR A 1 110 ? 25.678 10.693 -46.723 1.00 95.75 110 THR A N 1
ATOM 914 C CA . THR A 1 110 ? 27.074 10.547 -47.161 1.00 95.75 110 THR A CA 1
ATOM 915 C C . THR A 1 110 ? 27.152 9.753 -48.467 1.00 95.75 110 THR A C 1
ATOM 917 O O . THR A 1 110 ? 27.833 10.169 -49.403 1.00 95.75 110 THR A O 1
ATOM 920 N N . ILE A 1 111 ? 26.399 8.653 -48.574 1.00 96.25 111 ILE A N 1
ATOM 921 C CA . ILE A 1 111 ? 26.303 7.857 -49.809 1.00 96.25 111 ILE A CA 1
ATOM 922 C C . ILE A 1 111 ? 25.753 8.701 -50.960 1.00 96.25 111 ILE A C 1
ATOM 924 O O . ILE A 1 111 ? 26.313 8.683 -52.057 1.00 96.25 111 ILE A O 1
ATOM 928 N N . ILE A 1 112 ? 24.672 9.450 -50.718 1.00 96.31 112 ILE A N 1
ATOM 929 C CA . ILE A 1 112 ? 24.065 10.310 -51.740 1.00 96.31 112 ILE A CA 1
ATOM 930 C C . ILE A 1 112 ? 25.072 11.365 -52.204 1.00 96.31 112 ILE A C 1
ATOM 932 O O . ILE A 1 112 ? 25.268 11.517 -53.407 1.00 96.31 112 ILE A O 1
ATOM 936 N N . ALA A 1 113 ? 25.756 12.045 -51.282 1.00 95.44 113 ALA A N 1
ATOM 937 C CA . ALA A 1 113 ? 26.749 13.063 -51.615 1.00 95.44 113 ALA A CA 1
ATOM 938 C C . ALA A 1 113 ? 27.891 12.501 -52.477 1.00 95.44 113 ALA A C 1
ATOM 940 O O . ALA A 1 113 ? 28.234 13.090 -53.502 1.00 95.44 113 ALA A O 1
ATOM 941 N N . LEU A 1 114 ? 28.432 11.333 -52.114 1.00 96.19 114 LEU A N 1
ATOM 942 C CA . LEU A 1 114 ? 29.476 10.6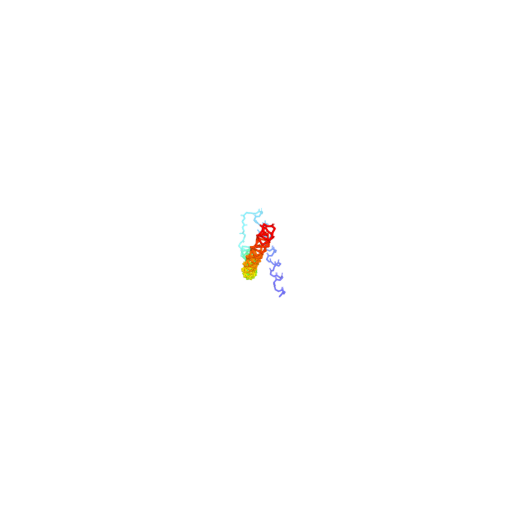61 -52.894 1.00 96.19 114 LEU A CA 1
ATOM 943 C C . LEU A 1 114 ? 28.975 10.229 -54.277 1.00 96.19 114 LEU A C 1
ATOM 945 O O . LEU A 1 114 ? 29.678 10.407 -55.270 1.00 96.19 114 LEU A O 1
ATOM 949 N N . SER A 1 115 ? 27.752 9.702 -54.360 1.00 95.44 115 SER A N 1
ATOM 950 C CA . SER A 1 115 ? 27.130 9.309 -55.627 1.00 95.44 115 SER A CA 1
ATOM 951 C C . SER A 1 115 ? 26.937 10.510 -56.559 1.00 95.44 115 SER A C 1
ATOM 953 O O . SER A 1 115 ? 27.314 10.438 -57.728 1.00 95.44 115 SER A O 1
ATOM 955 N N . GLN A 1 116 ? 26.425 11.633 -56.042 1.00 94.62 116 GLN A N 1
ATOM 956 C CA . GLN A 1 116 ? 26.258 12.869 -56.812 1.00 94.62 116 GLN A CA 1
ATOM 957 C C . GLN A 1 116 ? 27.605 13.450 -57.262 1.00 94.62 116 GLN A C 1
ATOM 959 O O . GLN A 1 116 ? 27.743 13.833 -58.422 1.00 94.62 116 GLN A O 1
ATOM 964 N N . ALA A 1 117 ? 28.615 13.461 -56.385 1.00 94.75 117 ALA A N 1
ATOM 965 C CA . ALA A 1 117 ? 29.962 13.920 -56.726 1.00 94.75 117 ALA A CA 1
ATOM 966 C C . ALA A 1 117 ? 30.606 13.061 -57.828 1.00 94.75 117 ALA A C 1
ATOM 968 O O . ALA A 1 117 ? 31.196 13.596 -58.765 1.00 94.75 117 ALA A O 1
ATOM 969 N N . TYR A 1 118 ? 30.445 11.736 -57.758 1.00 96.19 118 TYR A N 1
ATOM 970 C CA . TYR A 1 118 ? 30.920 10.816 -58.791 1.00 96.19 118 TYR A CA 1
ATOM 971 C C . TYR A 1 118 ? 30.226 11.049 -60.141 1.00 96.19 118 TYR A C 1
ATOM 973 O O . TYR A 1 118 ? 30.893 11.121 -61.173 1.00 96.19 118 TYR A O 1
ATOM 981 N N . LEU A 1 119 ? 28.897 11.208 -60.140 1.00 94.94 119 LEU A N 1
ATOM 982 C CA . LEU A 1 119 ? 28.119 11.537 -61.338 1.00 94.94 119 LEU A CA 1
ATOM 983 C C . LEU A 1 119 ? 28.579 12.857 -61.967 1.00 94.94 119 LEU A C 1
ATOM 985 O O . LEU A 1 119 ? 28.801 12.902 -63.175 1.00 94.94 119 LEU A O 1
ATOM 989 N N . ALA A 1 120 ? 28.777 13.902 -61.161 1.00 93.62 120 ALA A N 1
ATOM 990 C CA . ALA A 1 120 ? 29.266 15.194 -61.636 1.00 93.62 120 ALA A CA 1
ATOM 991 C C . ALA A 1 120 ? 30.674 15.090 -62.246 1.00 93.62 120 ALA A C 1
ATOM 993 O O . ALA A 1 120 ? 30.910 15.616 -63.332 1.00 93.62 120 ALA A O 1
ATOM 994 N N . TYR A 1 121 ? 31.587 14.363 -61.594 1.00 95.25 121 TYR A N 1
ATOM 995 C CA . TYR A 1 121 ? 32.937 14.123 -62.109 1.00 95.25 121 TYR A CA 1
ATOM 996 C C . TYR A 1 121 ? 32.917 13.372 -63.447 1.00 95.25 121 TYR A C 1
ATOM 998 O O . TYR A 1 121 ? 33.594 13.770 -64.387 1.00 95.25 121 TYR A O 1
ATOM 1006 N N . ARG A 1 122 ? 32.093 12.323 -63.561 1.00 93.75 122 ARG A N 1
ATOM 1007 C CA . ARG A 1 122 ? 31.970 11.503 -64.776 1.00 93.75 122 ARG A CA 1
ATOM 1008 C C . ARG A 1 122 ? 31.293 12.228 -65.941 1.00 93.75 122 ARG A C 1
ATOM 1010 O O . ARG A 1 122 ? 31.523 11.848 -67.078 1.00 93.75 122 ARG A O 1
ATOM 1017 N N . ILE A 1 123 ? 30.420 13.203 -65.683 1.00 92.88 123 ILE A N 1
ATOM 1018 C CA . ILE A 1 123 ? 29.792 14.025 -66.735 1.00 92.88 123 ILE A CA 1
ATOM 1019 C C . ILE A 1 123 ? 30.759 15.105 -67.250 1.00 92.88 123 ILE A C 1
ATOM 1021 O O . ILE A 1 123 ? 30.663 15.495 -68.410 1.00 92.88 123 ILE A O 1
ATOM 1025 N N . HIS A 1 124 ? 31.673 15.591 -66.403 1.00 84.31 124 HIS A N 1
ATOM 1026 C CA . HIS A 1 124 ? 32.664 16.610 -66.766 1.00 84.31 124 HIS A CA 1
ATOM 1027 C C . HIS A 1 124 ? 33.963 16.063 -67.389 1.00 84.31 124 HIS A C 1
ATOM 1029 O O . HIS A 1 124 ? 34.766 16.872 -67.858 1.00 84.31 124 HIS A O 1
ATOM 1035 N N . LEU A 1 125 ? 34.175 14.742 -67.383 1.00 65.44 125 LEU A N 1
ATOM 1036 C CA . LEU A 1 125 ? 35.308 14.046 -68.010 1.00 65.44 125 LEU A CA 1
ATOM 1037 C C . LEU A 1 125 ? 34.925 13.518 -69.400 1.00 65.44 125 LEU A C 1
ATOM 1039 O O . LEU A 1 125 ? 35.766 13.631 -70.316 1.00 65.44 125 LEU A O 1
#

Radius of gyration: 45.36 Å; chains: 1; bounding box: 80×33×123 Å

=== Feature glossary ===
The record interleaves many kinds of information about one protein. Here is each kind framed as the question it answers.

Q: What does the local fold look like, residue by residue?
A: The Foldseek 3Di string encodes local tertiary geometry as a 20-letter alphabet — one character per residue — derived from the relative positions of nearby Cα atoms. Unlike the amino-acid sequence, 3Di is a direct function of the 3D structure, so two proteins with the same fold have similar 3Di strings even at low sequence identity.

Q: Which residues are in helices, strands, or loops?
A: The SS8 string is DSSP's per-residue secondary-structure call. α-helix (H) means an i→i+4 H-bond ladder; β-strand (E) means the residue participates in a β-sheet; 3₁₀ (G) and π (I) are tighter and wider helices; T/S are turns/bends; '-' is loop.

Q: How big and how compact is the whole molecule?
A: Radius of gyration (Rg) is the root-mean-square distance of Cα atoms from their centroid — a single number for overall size and compactness. A globular domain of N residues has Rg ≈ 2.2·N^0.38 Å; an extended or disordered chain has a much larger Rg. The Cα contact count is the number of residue pairs whose Cα atoms are within 8 Å and are more than four positions apart in sequence — a standard proxy for tertiary packing density. The bounding box is the smallest axis-aligned box enclosing all Cα atoms.

Q: Where is each backbone atom in 3D?
A: Structure coordinates are given as an mmCIF _atom_site loop: one row per atom with element, residue name, chain id, sequence number, and x/y/z position in Å. Only the four main-chain atoms per residue are included here; side chains are omitted to keep the record compact.

Q: What is the amino-acid chain?
A: Primary structure: the covalent order of the twenty standard amino acids along the backbone. Two proteins with the same sequence will (almost always) fold to the same structure; two with 30% identity often share a fold but not the details.

Q: What if only a Cα trace is available?
A: Three-state secondary structure (P-SEA) collapses the eight DSSP classes into helix (a), strand (b), and coil (c). P-SEA assigns these from Cα geometry alone — distances and angles — without requiring backbone oxygens, so it works on any Cα trace.

Q: What family and function is it annotated with?
A: Database cross-references. InterPro integrates a dozen domain/family signature databases into unified entries with residue-range hits. GO terms attach function/process/location labels with evidence codes. CATH codes position the fold in a four-level structural taxonomy. Organism is the NCBI-taxonomy species name.

Q: How confident is the AlphaFold model at each residue?
A: pLDDT is the predicted lDDT-Cα score: AlphaFold's confidence that the local environment of each residue (all inter-atomic distances within 15 Å) is correctly placed. It is a per-residue number between 0 and 100, with higher meaning more reliable.

Q: How mobile is each atom in the crystal?
A: B-factor (Debye–Waller factor) reflects atomic displacement in the crystal lattice. It is an experimental observable (units Å²), not a prediction; lo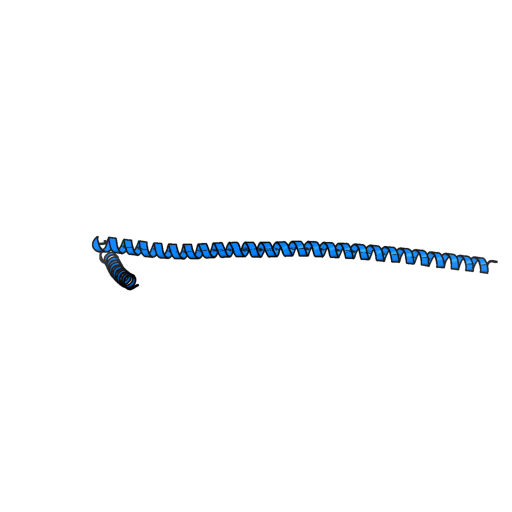w values mean the atom is pinned down, high values mean it moves or is heterogeneous across the crystal.

Q: Which residues are buried vs exposed?
A: SASA measures how much of the protein is reachable by solvent. It is computed by rolling a water-sized probe over the atomic surface and summing the exposed area (Å²). Per-residue SASA distinguishes core (buried, low SASA) from surface (exposed, high SASA) residues; total SASA is a whole-molecule size measure.

Q: What do the diagnostic plots show?
A: Plot images: a contact map (which residues are close in 3D, as an N×N binary image), a Ramachandran scatter (backbone torsion angles, revealing secondary-structure composition at a glance), and — for AlphaFold structures — a PAE heatmap (pairwise prediction confidence).

Q: What known structures does this most resemble?
A: The Foldseek neighbor list gives the closest experimentally determined structures in the PDB, ranked by structural alignment. TM-score near 1 means near-identical fold; near 0.3 means only rough topology match. This is how one finds what a novel AlphaFold prediction most resembles in the solved-structure universe.

Q: Are the domains correctly placed relative to each other?
A: Predicted aligned error is AlphaFold's pairwise confidence. Unlike pLDDT (per-residue), PAE is per-residue-pair and captures whether two parts of the structure are correctly placed relative to each other. Units are ångströms of expected positional error.

Q: What do the rendered images show?
A: Structure images are PyMOL renders from six orthogonal camera directions. Cartoon representation draws helices as coils and strands as arrows; sticks shows the backbone as bonds; surface shows the solvent-excluded envelope. Rainbow coloring maps sequence position to hue (blue→red, N→C); chain coloring assigns a distinct color per polypeptide.

Q: What are the backbone torsion angles?
A: φ (phi) and ψ (psi) are the two rotatable backbone dihedrals per residue: φ is the C(i-1)–N–Cα–C torsion, ψ is the N–Cα–C–N(i+1) torsion, both in degrees on (−180°, 180°]. α-helical residues cluster near (−60°, −45°); β-strand residues near (−120°, +130°). A Ramachandran plot is simply a scatter of (φ, ψ) for every residue.